Protein AF-A0AAV5X279-F1 (afdb_monomer)

Secondary structure (DSSP, 8-state):
--EEEEEEEEEE-SSEEEEEEEEEEEETTEEEEEEEEEEEESSSS-EEEE----TT--S-BEEEEE-PBPTTS-BSEEEEE-GGG-SEEEEES-HHHIIIIIHHHHHHHHHHTT-S-GGGTTT-------HHHHHHHHHHTTTS--

Foldseek 3Di:
DAKDKDWAWDDDDQFKTKIKIWIWDDDPPDIDIAIWMWMFGGHVVTWIWTDNRDPPCPFTWTFPDFADQDPVRDTQKTWIAGPVLPDIDMDGPQLVCCVVPPVVVVQCVSVVVVSDDPVQPPHDGPDRDDRVVNVVVCVVCVPPDD

Nearest PDB structures (foldseek):
  6w3g-assembly1_A  TM=8.089E-01  e=7.560E-01  synthetic construct
  6w3g-assembly2_B  TM=8.193E-01  e=1.246E+00  synthetic construct
  6w3d-assembly1_A  TM=7.445E-01  e=5.575E+00  synthetic construct
  6w40-assembly1_B  TM=5.587E-01  e=7.357E+00  synthetic construct
  2bng-assembly1_B  TM=4.965E-01  e=8.221E+00  Mycobacterium tuberculosis H37Rv

Solvent-accessible surface area (backbone atoms only — not comparable to full-atom values): 8431 Å² total; per-residue (Å²): 110,40,73,47,76,49,75,34,84,74,47,77,58,92,44,38,34,34,26,45,22,44,28,44,31,44,57,86,94,44,78,46,79,24,66,26,40,32,41,35,44,49,57,90,89,42,55,51,40,38,34,56,44,45,91,86,59,88,60,52,29,29,78,79,46,72,46,64,73,41,97,87,73,45,56,49,28,39,34,33,26,22,77,91,34,43,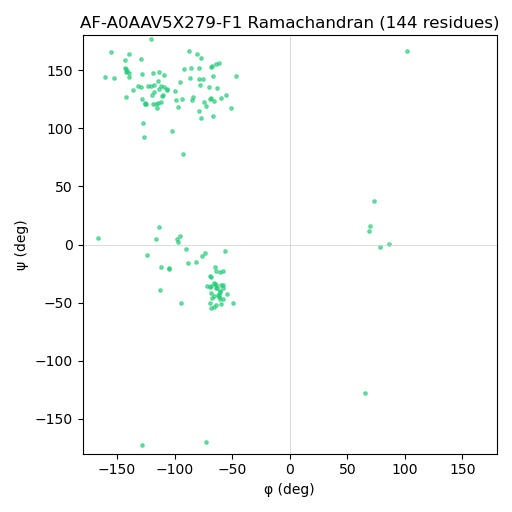68,57,51,70,56,53,80,44,54,65,60,35,61,76,71,40,44,66,62,52,50,55,48,35,56,77,72,56,33,52,60,82,93,32,85,85,78,62,69,87,83,76,58,61,48,70,64,34,53,55,55,45,60,80,58,66,85,58,93,116

Mean predicted aligned error: 6.05 Å

Sequence (146 aa):
DCAVSYLNLLTKTPYTATFSVVQYSKKGENTVVNEGFGRMVGPDPGELLITTGHPNDECPYLPIRLGSLKSSGDFDYIILSQPLKFPTMVLARDPIKFEQKYKKEVYDFVERFGFLSPVSAINSRLHFVNNTECYNFRRSYADLPH

Structure (mmCIF, N/CA/C/O backbone):
data_AF-A0AAV5X279-F1
#
_entry.id   AF-A0AAV5X279-F1
#
loop_
_atom_site.group_PDB
_atom_site.id
_atom_site.type_symbol
_atom_site.label_atom_id
_atom_site.label_alt_id
_atom_site.label_comp_id
_atom_site.label_asym_id
_atom_site.label_entity_id
_atom_site.label_seq_id
_atom_site.pdbx_PDB_ins_code
_atom_site.Cartn_x
_atom_site.Cartn_y
_atom_site.Cartn_z
_atom_site.occupancy
_atom_site.B_iso_or_equiv
_atom_site.auth_seq_id
_atom_site.auth_comp_id
_atom_site.auth_asym_id
_atom_site.auth_atom_id
_atom_site.pdbx_PDB_model_num
ATOM 1 N N . ASP A 1 1 ? -7.147 6.018 13.549 1.00 71.31 1 ASP A N 1
ATOM 2 C CA . ASP A 1 1 ? -6.011 6.786 13.010 1.00 71.31 1 ASP A CA 1
ATOM 3 C C . ASP A 1 1 ? -5.860 6.545 11.519 1.00 71.31 1 ASP A C 1
ATOM 5 O O . ASP A 1 1 ? -5.715 5.405 11.096 1.00 71.31 1 ASP A O 1
ATOM 9 N N . CYS A 1 2 ? -6.025 7.598 10.713 1.00 84.56 2 CYS A N 1
ATOM 10 C CA . CYS A 1 2 ? -5.806 7.545 9.266 1.00 84.56 2 CYS A CA 1
ATOM 11 C C . CYS A 1 2 ? -4.306 7.592 8.969 1.00 84.56 2 CYS A C 1
ATOM 13 O O . CYS A 1 2 ? -3.597 8.407 9.565 1.00 84.56 2 CYS A O 1
ATOM 15 N N . ALA A 1 3 ? -3.860 6.765 8.025 1.00 88.44 3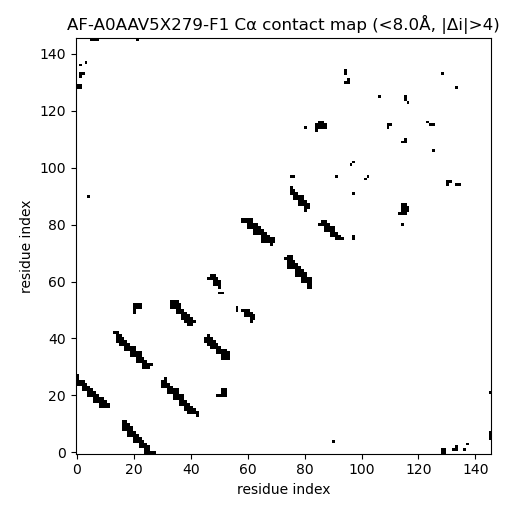 ALA A N 1
ATOM 16 C CA . ALA A 1 3 ? -2.521 6.813 7.459 1.00 88.44 3 ALA A CA 1
ATOM 17 C C . ALA A 1 3 ? -2.608 6.982 5.937 1.00 88.44 3 ALA A C 1
ATOM 19 O O . ALA A 1 3 ? -3.426 6.337 5.280 1.00 88.44 3 ALA A O 1
ATOM 20 N N . VAL A 1 4 ? -1.772 7.858 5.386 1.00 90.50 4 VAL A N 1
ATOM 21 C CA . VAL A 1 4 ? -1.668 8.134 3.950 1.00 90.50 4 VAL A CA 1
ATOM 22 C C . VAL A 1 4 ? -0.219 7.935 3.544 1.00 90.50 4 VAL A C 1
ATOM 24 O O . VAL A 1 4 ? 0.661 8.610 4.075 1.00 90.50 4 VAL A O 1
ATOM 27 N N . SER A 1 5 ? 0.009 7.022 2.604 1.00 91.56 5 SER A N 1
ATOM 28 C CA . SER A 1 5 ? 1.345 6.673 2.124 1.00 91.56 5 SER A CA 1
ATOM 29 C C . SER A 1 5 ? 1.538 7.157 0.689 1.00 91.56 5 SER A C 1
ATOM 31 O O . SER A 1 5 ? 0.729 6.844 -0.187 1.00 91.56 5 SER A O 1
ATOM 33 N N . TYR A 1 6 ? 2.623 7.887 0.455 1.00 92.19 6 TYR A N 1
ATOM 34 C CA . TYR A 1 6 ? 3.096 8.304 -0.861 1.00 92.19 6 TYR A CA 1
ATOM 35 C C . TYR A 1 6 ? 4.332 7.490 -1.224 1.00 92.19 6 TYR A C 1
ATOM 37 O O . TYR A 1 6 ? 5.221 7.304 -0.396 1.00 92.19 6 TYR A O 1
ATOM 45 N N . LEU A 1 7 ? 4.355 6.959 -2.444 1.00 91.81 7 LEU A N 1
ATOM 46 C CA . LEU A 1 7 ? 5.466 6.176 -2.969 1.00 91.81 7 LEU A CA 1
ATOM 47 C C . LEU A 1 7 ? 6.010 6.902 -4.196 1.00 91.81 7 LEU A C 1
ATOM 49 O O . LEU A 1 7 ? 5.258 7.095 -5.153 1.00 91.81 7 LEU A O 1
ATOM 53 N N . ASN A 1 8 ? 7.290 7.275 -4.180 1.00 92.62 8 ASN A N 1
ATOM 54 C CA . ASN A 1 8 ? 7.925 7.972 -5.296 1.00 92.62 8 ASN A CA 1
ATOM 55 C C . ASN A 1 8 ? 9.093 7.163 -5.865 1.00 92.62 8 ASN A C 1
ATOM 57 O O . ASN A 1 8 ? 9.974 6.715 -5.134 1.00 92.62 8 ASN A O 1
ATOM 61 N N . LEU A 1 9 ? 9.092 6.959 -7.183 1.00 92.94 9 LEU A N 1
ATOM 62 C CA . LEU A 1 9 ? 10.109 6.178 -7.878 1.00 92.94 9 LEU A CA 1
ATOM 63 C C . LEU A 1 9 ? 11.427 6.956 -7.925 1.00 92.94 9 LEU A C 1
ATOM 65 O O . LEU A 1 9 ? 11.507 8.013 -8.540 1.00 92.94 9 LEU A O 1
ATOM 69 N N . LEU A 1 10 ? 12.476 6.390 -7.333 1.00 94.50 10 LEU A N 1
ATOM 70 C CA . LEU A 1 10 ? 13.804 6.999 -7.295 1.00 94.50 10 LEU A CA 1
ATOM 71 C C . LEU A 1 10 ? 14.677 6.498 -8.442 1.00 94.50 10 LEU A C 1
ATOM 73 O O . LEU A 1 10 ? 15.286 7.281 -9.166 1.00 94.50 10 LEU A O 1
ATOM 77 N N . THR A 1 11 ? 14.748 5.177 -8.616 1.00 94.94 11 THR A N 1
ATOM 78 C CA . THR A 1 11 ? 15.541 4.560 -9.685 1.00 94.94 11 THR A CA 1
ATOM 79 C C . THR A 1 11 ? 14.805 3.381 -10.298 1.00 94.94 11 THR A C 1
ATOM 81 O O . THR A 1 11 ? 14.060 2.672 -9.620 1.00 94.94 11 THR A O 1
ATOM 84 N N . LYS A 1 12 ? 15.022 3.160 -11.597 1.00 93.00 12 LYS A N 1
ATOM 85 C CA . LYS A 1 12 ? 14.485 2.017 -12.334 1.00 93.00 12 LYS A CA 1
ATOM 86 C C . LYS A 1 12 ? 15.513 1.526 -13.344 1.00 93.00 12 LYS A C 1
ATOM 88 O O . LYS A 1 12 ? 15.994 2.291 -14.174 1.00 93.00 12 LYS A O 1
ATOM 93 N N . THR A 1 13 ? 15.812 0.239 -13.284 1.00 90.88 13 THR A N 1
ATOM 94 C CA . THR A 1 13 ? 16.620 -0.505 -14.252 1.00 90.88 13 THR A CA 1
ATOM 95 C C . THR A 1 13 ? 15.768 -1.638 -14.845 1.00 90.88 13 THR A C 1
ATOM 97 O O . THR A 1 13 ? 14.624 -1.827 -14.421 1.00 90.88 13 THR A O 1
ATOM 100 N N . PRO A 1 14 ? 16.280 -2.422 -15.812 1.00 88.88 14 PRO A N 1
ATOM 101 C CA . PRO A 1 14 ? 15.556 -3.585 -16.329 1.00 88.88 14 PRO A CA 1
ATOM 102 C C . PRO A 1 14 ? 15.242 -4.666 -15.281 1.00 88.88 14 PRO A C 1
ATOM 104 O O . PRO A 1 14 ? 14.304 -5.429 -15.478 1.00 88.88 14 PRO A O 1
ATOM 107 N N . TYR A 1 15 ? 16.009 -4.737 -14.185 1.00 90.38 15 TYR A N 1
ATOM 108 C CA . TYR A 1 15 ? 15.897 -5.809 -13.183 1.00 90.38 15 TYR A CA 1
ATOM 109 C C . TYR A 1 15 ? 15.641 -5.310 -11.763 1.00 90.38 15 TYR A C 1
ATOM 111 O O . TYR A 1 15 ? 15.422 -6.118 -10.863 1.00 90.38 15 TYR A O 1
ATOM 119 N N . THR A 1 16 ? 15.719 -4.003 -11.524 1.00 93.00 16 THR A N 1
ATOM 120 C CA . THR A 1 16 ? 15.549 -3.426 -10.191 1.00 93.00 16 THR A CA 1
ATOM 121 C C . THR A 1 16 ? 14.789 -2.113 -10.249 1.00 93.00 16 THR A C 1
ATOM 123 O O . THR A 1 16 ? 14.865 -1.375 -11.229 1.00 93.00 16 THR A O 1
ATOM 126 N N . ALA A 1 17 ? 14.076 -1.791 -9.178 1.00 93.69 17 ALA A N 1
ATOM 127 C CA . ALA A 1 17 ? 13.547 -0.451 -8.954 1.00 93.69 17 ALA A CA 1
ATOM 128 C C . ALA A 1 17 ? 13.662 -0.094 -7.473 1.00 93.69 17 ALA A C 1
ATOM 130 O O . ALA A 1 17 ? 13.586 -0.978 -6.623 1.00 93.69 17 ALA A O 1
ATOM 131 N N . THR A 1 18 ? 13.829 1.183 -7.154 1.00 95.25 18 THR A N 1
ATOM 132 C CA . THR A 1 18 ? 13.768 1.687 -5.777 1.00 95.25 18 THR A CA 1
ATOM 133 C C . THR A 1 18 ? 12.812 2.861 -5.692 1.00 95.25 18 THR A C 1
ATOM 135 O O . THR A 1 18 ? 12.686 3.639 -6.639 1.00 95.25 18 THR A O 1
ATOM 138 N N . PHE A 1 19 ? 12.136 2.993 -4.560 1.00 94.94 19 PHE A N 1
ATOM 139 C CA . PHE A 1 19 ? 11.222 4.095 -4.292 1.00 94.94 19 PHE A CA 1
ATOM 140 C C . PHE A 1 19 ? 11.328 4.542 -2.838 1.00 94.94 19 PHE A C 1
ATOM 142 O O . PHE A 1 19 ? 11.615 3.731 -1.954 1.00 94.94 19 PHE A O 1
ATOM 149 N N . SER A 1 20 ? 11.105 5.828 -2.591 1.00 96.12 20 SER A N 1
ATOM 150 C CA . SER A 1 20 ? 10.865 6.342 -1.246 1.00 96.12 20 SER A CA 1
ATOM 151 C C . SER A 1 20 ? 9.420 6.059 -0.847 1.00 96.12 20 SER A C 1
ATOM 153 O O . SER A 1 20 ? 8.531 5.950 -1.696 1.00 96.12 20 SER A O 1
ATOM 155 N N . VAL A 1 21 ? 9.190 5.920 0.454 1.00 95.31 21 VAL A N 1
ATOM 156 C CA . VAL A 1 21 ? 7.857 5.802 1.043 1.00 95.31 21 VAL A CA 1
ATOM 157 C C . VAL A 1 21 ? 7.742 6.880 2.105 1.00 95.31 21 VAL A C 1
ATOM 159 O O . VAL A 1 21 ? 8.525 6.889 3.046 1.00 95.31 21 VAL A O 1
ATOM 162 N N . VAL A 1 22 ? 6.769 7.774 1.987 1.00 94.75 22 VAL A N 1
ATOM 163 C CA . VAL A 1 22 ? 6.466 8.757 3.033 1.00 94.75 22 VAL A CA 1
ATOM 164 C C . VAL A 1 22 ? 5.066 8.483 3.544 1.00 94.75 22 VAL A C 1
ATOM 166 O O . VAL A 1 22 ? 4.105 8.505 2.775 1.00 94.75 22 VAL A O 1
ATOM 169 N N . GLN A 1 23 ? 4.939 8.205 4.839 1.00 92.81 23 GLN A N 1
ATOM 170 C CA . GLN A 1 23 ? 3.660 7.923 5.473 1.00 92.81 23 GLN A CA 1
ATOM 171 C C . GLN A 1 23 ? 3.306 8.996 6.498 1.00 92.81 23 GLN A C 1
ATOM 173 O O . GLN A 1 23 ? 3.957 9.134 7.532 1.00 92.81 23 GLN A O 1
ATOM 178 N N . TYR A 1 24 ? 2.200 9.689 6.249 1.00 91.75 24 TYR A N 1
ATOM 179 C CA . TYR A 1 24 ? 1.586 10.625 7.184 1.00 91.75 24 TYR A CA 1
ATOM 180 C C . TYR A 1 24 ? 0.516 9.893 7.978 1.00 91.75 24 TYR A C 1
ATOM 182 O O . TYR A 1 24 ? -0.376 9.285 7.391 1.00 91.75 24 TYR A O 1
ATOM 190 N N . SER A 1 25 ? 0.591 9.927 9.305 1.00 89.50 25 SER A N 1
ATOM 191 C CA . SER A 1 25 ? -0.387 9.280 10.184 1.00 89.50 25 SER A CA 1
ATOM 192 C C . SER A 1 25 ? -0.891 10.257 11.236 1.00 89.50 25 SER A C 1
ATOM 194 O O . SER A 1 25 ? -0.106 10.973 11.858 1.00 89.50 25 SER A O 1
ATOM 196 N N . LYS A 1 26 ? -2.203 10.276 11.462 1.00 86.31 26 LYS A N 1
ATOM 197 C CA . LYS A 1 26 ? -2.810 11.091 12.520 1.00 86.31 26 LYS A CA 1
ATOM 198 C C . LYS A 1 26 ? -2.770 10.335 13.849 1.00 86.31 26 LYS A C 1
ATOM 200 O O . LYS A 1 26 ? -3.295 9.231 13.915 1.00 86.31 26 LYS A O 1
ATOM 205 N N . LYS A 1 27 ? -2.187 10.925 14.898 1.00 84.06 27 LYS A N 1
ATOM 206 C CA . LYS A 1 27 ? -2.123 10.364 16.259 1.00 84.06 27 LYS A CA 1
ATOM 207 C C . LYS A 1 27 ? -2.679 11.386 17.254 1.00 84.06 27 LYS A C 1
ATOM 209 O O . LYS A 1 27 ? -1.956 12.260 17.737 1.00 84.06 27 LYS A O 1
ATOM 214 N N . GLY A 1 28 ? -3.979 11.292 17.535 1.00 81.88 28 GLY A N 1
ATOM 215 C CA . GLY A 1 28 ? -4.709 12.347 18.247 1.00 81.88 28 GLY A CA 1
ATOM 216 C C . GLY A 1 28 ? -4.761 13.633 17.414 1.00 81.88 28 GLY A C 1
ATOM 217 O O . GLY A 1 28 ? -5.127 13.589 16.242 1.00 81.88 28 GLY A O 1
ATOM 218 N N . GLU A 1 29 ? -4.359 14.762 18.000 1.00 80.94 29 GLU A N 1
ATOM 219 C CA . GLU A 1 29 ? -4.252 16.060 17.304 1.00 80.94 29 GLU A CA 1
ATOM 220 C C . GLU A 1 29 ? -2.948 16.214 16.499 1.00 80.94 29 GLU A C 1
ATOM 222 O O . GLU A 1 29 ? -2.836 17.090 15.645 1.00 80.94 29 GLU A O 1
ATOM 227 N N . ASN A 1 30 ? -1.953 15.357 16.743 1.00 85.81 30 ASN A N 1
ATOM 228 C CA . ASN A 1 30 ? -0.643 15.467 16.111 1.00 85.81 30 ASN A CA 1
ATOM 229 C C . ASN A 1 30 ? -0.557 14.642 14.823 1.00 85.81 30 ASN A C 1
ATOM 231 O O . ASN A 1 30 ? -1.169 13.579 14.689 1.00 85.81 30 ASN A O 1
ATOM 235 N N . THR A 1 31 ? 0.281 15.107 13.896 1.00 89.50 31 THR A N 1
ATOM 236 C CA . THR A 1 31 ? 0.698 14.327 12.725 1.00 89.50 31 THR A CA 1
ATOM 237 C C . THR A 1 31 ? 2.072 13.726 12.973 1.00 89.50 31 THR A C 1
ATOM 239 O O . THR A 1 31 ? 2.994 14.423 13.387 1.00 89.50 31 THR A O 1
ATOM 242 N N . VAL A 1 32 ? 2.203 12.433 12.696 1.00 91.88 32 VAL A N 1
ATOM 243 C CA . VAL A 1 32 ? 3.476 11.715 12.675 1.00 91.88 32 VAL A CA 1
ATOM 244 C C . VAL A 1 32 ? 3.833 11.429 11.223 1.00 91.88 32 VAL A C 1
ATOM 246 O O . VAL A 1 32 ? 2.981 10.983 10.451 1.00 91.88 32 VAL A O 1
ATOM 249 N N . VAL A 1 33 ? 5.086 11.689 10.861 1.00 93.25 33 VAL A N 1
ATOM 250 C CA . VAL A 1 33 ? 5.643 11.377 9.544 1.00 93.25 33 VAL A CA 1
ATOM 251 C C . VAL A 1 33 ? 6.649 10.253 9.720 1.00 93.25 33 VAL A C 1
ATOM 253 O O . VAL A 1 33 ? 7.525 10.351 10.575 1.00 93.25 33 VAL A O 1
ATOM 256 N N . ASN A 1 34 ? 6.504 9.196 8.928 1.00 94.19 34 ASN A N 1
ATOM 257 C CA . ASN A 1 34 ? 7.473 8.112 8.849 1.00 94.19 34 ASN A CA 1
ATOM 258 C C . ASN A 1 34 ? 8.037 8.049 7.432 1.00 94.19 34 ASN A C 1
ATOM 260 O O . ASN A 1 34 ? 7.289 8.159 6.457 1.00 94.19 34 ASN A O 1
ATOM 264 N N . GLU A 1 35 ? 9.347 7.860 7.339 1.00 95.12 35 GLU A N 1
ATOM 265 C CA . GLU A 1 35 ? 10.064 7.722 6.078 1.00 95.12 35 GLU A CA 1
ATOM 266 C C . GLU A 1 35 ? 10.582 6.296 5.953 1.00 95.12 35 GLU A C 1
ATOM 268 O O . GLU A 1 35 ? 11.313 5.790 6.804 1.00 95.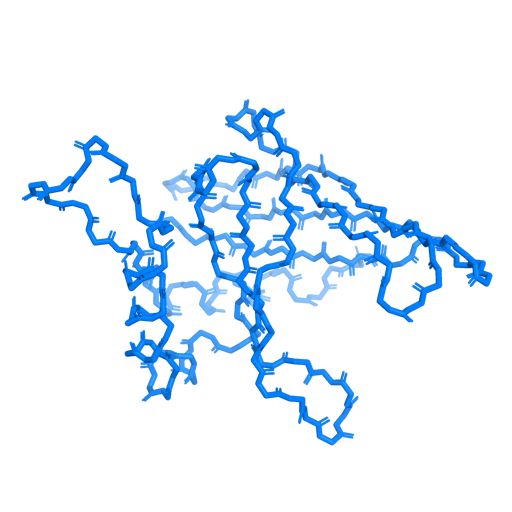12 35 GLU A O 1
ATOM 273 N N . GLY A 1 36 ? 10.184 5.643 4.875 1.00 95.25 36 GLY A N 1
ATOM 274 C CA . GLY A 1 36 ? 10.616 4.315 4.511 1.00 95.25 36 GLY A CA 1
ATOM 275 C C . GLY A 1 36 ? 11.122 4.272 3.079 1.00 95.25 36 GLY A C 1
ATOM 276 O O . GLY A 1 36 ? 11.266 5.276 2.378 1.00 95.25 36 GLY A O 1
ATOM 277 N N . PHE A 1 37 ? 11.392 3.060 2.630 1.00 95.69 37 PHE A N 1
ATOM 278 C CA . PHE A 1 37 ? 11.874 2.789 1.289 1.00 95.69 37 PHE A CA 1
ATOM 279 C C . PHE A 1 37 ? 11.268 1.490 0.782 1.00 95.69 37 PHE A C 1
ATOM 281 O O . PHE A 1 37 ? 10.879 0.611 1.555 1.00 95.69 37 PHE A O 1
ATOM 288 N N . GLY A 1 38 ? 11.241 1.315 -0.527 1.00 94.94 38 GLY A N 1
ATOM 289 C CA . GLY A 1 38 ? 10.983 0.011 -1.095 1.00 94.94 38 GLY A CA 1
ATOM 290 C C . GLY A 1 38 ? 11.842 -0.288 -2.302 1.00 94.94 38 GLY A C 1
ATOM 291 O O . GLY A 1 38 ? 12.505 0.580 -2.879 1.00 94.94 38 GLY A O 1
ATOM 292 N N . ARG A 1 39 ? 11.876 -1.575 -2.628 1.00 94.88 39 ARG A N 1
ATOM 293 C CA . ARG A 1 39 ? 12.698 -2.128 -3.694 1.00 94.88 39 ARG A CA 1
ATOM 294 C C . ARG A 1 39 ? 11.931 -3.180 -4.471 1.00 94.88 39 ARG A C 1
ATOM 296 O O . ARG A 1 39 ? 11.184 -3.959 -3.888 1.00 94.88 39 ARG A O 1
ATOM 303 N N . MET A 1 40 ? 12.181 -3.212 -5.769 1.00 93.56 40 MET A N 1
ATOM 304 C CA . MET A 1 40 ? 11.814 -4.296 -6.661 1.00 93.56 40 MET A CA 1
ATOM 305 C C . MET A 1 40 ? 13.091 -4.993 -7.136 1.00 93.56 40 MET A C 1
ATOM 307 O O . MET A 1 40 ? 14.047 -4.300 -7.495 1.00 93.56 40 MET A O 1
ATOM 311 N N . VAL A 1 41 ? 13.114 -6.325 -7.164 1.00 92.75 41 VAL A N 1
ATOM 312 C CA . VAL A 1 41 ? 14.228 -7.123 -7.700 1.00 92.75 41 VAL A CA 1
ATOM 313 C C . VAL A 1 41 ? 13.699 -8.263 -8.568 1.00 92.75 41 VAL A C 1
ATOM 315 O O . VAL A 1 41 ? 12.818 -9.010 -8.156 1.00 92.75 41 VAL A O 1
ATOM 318 N N . GLY A 1 42 ? 14.291 -8.432 -9.748 1.00 87.06 42 GLY A N 1
ATOM 319 C CA . GLY A 1 42 ? 13.977 -9.499 -10.694 1.00 87.06 42 GLY A CA 1
ATOM 320 C C . GLY A 1 42 ? 13.099 -9.044 -11.867 1.00 87.06 42 GLY A C 1
ATOM 321 O O . GLY A 1 42 ? 12.558 -7.936 -11.852 1.00 87.06 42 GLY A O 1
ATOM 322 N N . PRO A 1 43 ? 12.995 -9.879 -12.917 1.00 79.50 43 PRO A N 1
ATOM 323 C CA . PRO A 1 43 ? 12.059 -9.655 -14.014 1.00 79.50 43 PRO A CA 1
ATOM 324 C C . PRO A 1 43 ? 10.614 -9.825 -13.526 1.00 79.50 43 PRO A C 1
ATOM 326 O O . PRO A 1 43 ? 10.367 -10.577 -12.591 1.00 79.50 43 PRO A O 1
ATOM 329 N N . ASP A 1 44 ? 9.665 -9.147 -14.169 1.00 67.31 44 ASP A N 1
ATOM 330 C CA . ASP A 1 44 ? 8.237 -9.223 -13.829 1.00 67.31 44 ASP A CA 1
ATOM 331 C C . ASP A 1 44 ? 7.685 -10.671 -13.950 1.00 67.31 44 ASP A C 1
ATOM 333 O O . ASP A 1 44 ? 7.849 -11.273 -15.018 1.00 67.31 44 ASP A O 1
ATOM 337 N N . PRO A 1 45 ? 7.040 -11.248 -12.906 1.00 67.19 45 PRO A N 1
ATOM 338 C CA . PRO A 1 45 ? 6.834 -10.685 -11.568 1.00 67.19 45 PRO A CA 1
ATOM 339 C C . PRO A 1 45 ? 8.083 -10.799 -10.682 1.00 67.19 45 PRO A C 1
ATOM 341 O O . PRO A 1 45 ? 8.507 -11.894 -10.310 1.00 67.19 45 PRO A O 1
ATOM 344 N N . GLY A 1 46 ? 8.642 -9.640 -10.321 1.00 76.19 46 GLY A N 1
ATOM 345 C CA . GLY A 1 46 ? 9.781 -9.521 -9.411 1.00 76.19 46 GLY A CA 1
ATOM 346 C C . GLY A 1 46 ? 9.349 -9.458 -7.944 1.00 76.19 46 GLY A C 1
ATOM 347 O O . GLY A 1 46 ? 8.184 -9.223 -7.623 1.00 76.19 46 GLY A O 1
ATOM 348 N N . GLU A 1 47 ? 10.303 -9.630 -7.032 1.00 89.44 47 GLU A N 1
ATOM 349 C CA . GLU A 1 47 ? 10.090 -9.393 -5.604 1.00 89.44 47 GLU A CA 1
ATOM 350 C C . GLU A 1 47 ? 9.898 -7.893 -5.365 1.00 89.44 47 GLU A C 1
ATOM 352 O O . GLU A 1 47 ? 10.766 -7.109 -5.738 1.00 89.44 47 GLU A O 1
ATOM 357 N N . LEU A 1 48 ? 8.799 -7.498 -4.713 1.00 92.38 48 LEU A N 1
ATOM 358 C CA . LEU A 1 48 ? 8.560 -6.133 -4.239 1.00 92.38 48 LEU A CA 1
ATOM 359 C C . LEU A 1 48 ? 8.525 -6.121 -2.709 1.00 92.38 48 LEU A C 1
ATOM 361 O O . LEU A 1 48 ? 7.674 -6.776 -2.109 1.00 92.38 48 LEU A O 1
ATOM 365 N N . LEU A 1 49 ? 9.404 -5.333 -2.094 1.00 95.06 49 LEU A N 1
ATOM 366 C CA . LEU A 1 49 ? 9.450 -5.122 -0.649 1.00 95.06 49 LEU A CA 1
ATOM 367 C C . LEU A 1 49 ? 9.262 -3.646 -0.317 1.00 95.06 49 LEU A C 1
ATOM 369 O O . LEU A 1 49 ? 9.874 -2.782 -0.945 1.00 95.06 49 LEU A O 1
ATOM 373 N N . ILE A 1 50 ? 8.438 -3.370 0.690 1.00 95.56 50 ILE A N 1
ATOM 374 C CA . ILE A 1 50 ? 8.056 -2.026 1.127 1.00 95.56 50 ILE A CA 1
ATOM 375 C C . ILE A 1 50 ? 8.300 -1.905 2.626 1.00 95.56 50 ILE A C 1
ATOM 377 O O . ILE A 1 50 ? 7.759 -2.672 3.415 1.00 95.56 50 ILE A O 1
ATOM 381 N N . THR A 1 51 ? 9.062 -0.903 3.034 1.00 94.81 51 THR A N 1
ATOM 382 C CA . THR A 1 51 ? 9.163 -0.475 4.432 1.00 94.81 51 THR A CA 1
ATOM 383 C C . THR A 1 51 ? 8.466 0.872 4.576 1.00 94.81 51 THR A C 1
ATOM 385 O O . THR A 1 51 ? 8.612 1.748 3.727 1.00 94.81 51 THR A O 1
ATOM 388 N N . THR A 1 52 ? 7.666 1.031 5.625 1.00 92.31 52 THR A N 1
ATOM 389 C CA . THR A 1 52 ? 6.895 2.260 5.891 1.00 92.31 52 THR A CA 1
ATOM 390 C C . THR A 1 52 ? 7.685 3.282 6.713 1.00 92.31 52 THR A C 1
ATOM 392 O O . THR A 1 52 ? 7.269 4.433 6.817 1.00 92.31 52 THR A O 1
ATOM 395 N N . GLY A 1 53 ? 8.784 2.849 7.345 1.00 89.69 53 GLY A N 1
ATOM 396 C CA . GLY A 1 53 ? 9.527 3.627 8.337 1.00 89.69 53 GLY A CA 1
ATOM 397 C C . GLY A 1 53 ? 8.896 3.650 9.731 1.00 89.69 53 GLY A C 1
ATOM 398 O O . GLY A 1 53 ? 9.447 4.264 10.639 1.00 89.69 53 GLY A O 1
ATOM 399 N N . HIS A 1 54 ? 7.735 3.017 9.926 1.00 89.75 54 HIS A N 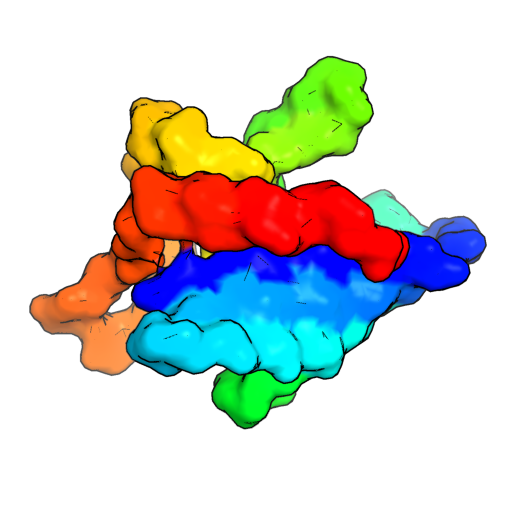1
ATOM 400 C CA . HIS A 1 54 ? 7.069 2.999 11.224 1.00 89.75 54 HIS A CA 1
ATOM 401 C C . HIS A 1 54 ? 7.860 2.129 12.226 1.00 89.75 54 HIS A C 1
ATOM 403 O O . HIS A 1 54 ? 8.239 1.012 11.882 1.00 89.75 54 HIS A O 1
ATOM 409 N N . PRO A 1 55 ? 8.071 2.565 13.484 1.00 85.88 55 PRO A N 1
ATOM 410 C CA . PRO A 1 55 ? 8.958 1.873 14.430 1.00 85.88 55 PRO A CA 1
ATOM 411 C C . PRO A 1 55 ? 8.494 0.464 14.826 1.00 85.88 55 PRO A C 1
ATOM 413 O O . PRO A 1 55 ? 9.311 -0.347 15.240 1.00 85.88 55 PRO A O 1
ATOM 416 N N . ASN A 1 56 ? 7.198 0.169 14.694 1.00 85.25 56 ASN A N 1
ATOM 417 C CA . ASN A 1 56 ? 6.652 -1.171 14.953 1.00 85.25 56 ASN A CA 1
ATOM 418 C C . ASN A 1 56 ? 6.649 -2.079 13.709 1.00 85.25 56 ASN A C 1
ATOM 420 O O . ASN A 1 56 ? 6.242 -3.234 13.805 1.00 85.25 56 ASN A O 1
ATOM 424 N N . ASP A 1 57 ? 7.046 -1.566 12.542 1.00 87.19 57 ASP A N 1
ATOM 425 C CA . ASP A 1 57 ? 7.126 -2.345 11.308 1.00 87.19 57 ASP A CA 1
ATOM 426 C C . ASP A 1 57 ? 8.544 -2.919 11.163 1.00 87.19 57 ASP A C 1
ATOM 428 O O . ASP A 1 57 ? 9.373 -2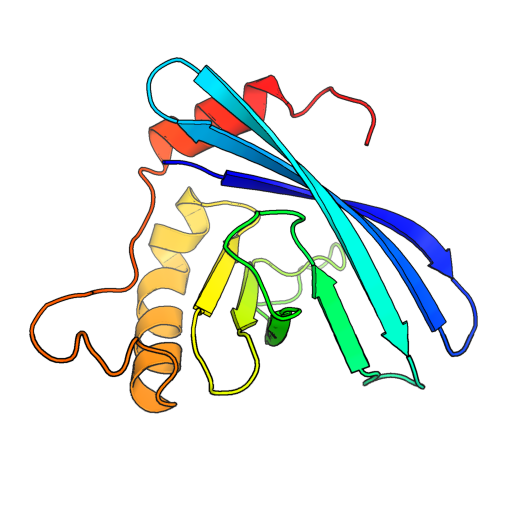.406 10.416 1.00 87.19 57 ASP A O 1
ATOM 432 N N . GLU A 1 58 ? 8.829 -3.992 11.906 1.00 85.44 58 GLU A N 1
ATOM 433 C CA . GLU A 1 58 ? 10.156 -4.633 11.935 1.00 85.44 58 GLU A CA 1
ATOM 434 C C . GLU A 1 58 ? 10.508 -5.353 10.623 1.00 85.44 58 GLU A C 1
ATOM 436 O O . GLU A 1 58 ? 11.682 -5.499 10.280 1.00 85.44 58 GLU A O 1
ATOM 441 N N . CYS A 1 59 ? 9.496 -5.808 9.879 1.00 91.31 59 CYS A N 1
ATOM 442 C CA . CYS A 1 59 ? 9.668 -6.538 8.629 1.00 91.31 59 CYS A CA 1
ATOM 443 C C . CYS A 1 59 ? 9.145 -5.745 7.420 1.00 91.31 59 CYS A C 1
ATOM 445 O O . CYS A 1 59 ? 8.156 -5.013 7.523 1.00 91.31 59 CYS A O 1
ATOM 447 N N . PRO A 1 60 ? 9.751 -5.924 6.233 1.00 94.12 60 PRO A N 1
ATOM 448 C CA . PRO A 1 60 ? 9.206 -5.361 5.011 1.00 94.12 60 PRO A CA 1
ATOM 449 C C . PRO A 1 60 ? 7.875 -6.026 4.653 1.00 94.12 60 PRO A C 1
ATOM 451 O O . PRO A 1 60 ? 7.678 -7.229 4.827 1.00 94.12 60 PRO A O 1
ATOM 454 N N . TYR A 1 61 ? 6.981 -5.232 4.090 1.00 95.50 61 TYR A N 1
ATOM 455 C CA . TYR A 1 61 ? 5.731 -5.681 3.514 1.00 95.50 61 TYR A CA 1
ATOM 456 C C . TYR A 1 61 ? 5.923 -6.109 2.062 1.00 95.50 61 TYR A C 1
ATOM 458 O O . TYR A 1 61 ? 6.647 -5.463 1.304 1.00 95.50 61 TYR A O 1
ATOM 466 N N . LEU A 1 62 ? 5.205 -7.152 1.663 1.00 94.38 62 LEU A N 1
ATOM 467 C CA . LEU A 1 62 ? 5.106 -7.617 0.284 1.00 94.38 62 LEU A CA 1
ATOM 468 C C . LEU A 1 62 ? 3.655 -7.542 -0.222 1.00 94.38 62 LEU A C 1
ATOM 470 O O . LEU A 1 62 ? 2.720 -7.735 0.565 1.00 94.38 62 LEU A O 1
ATOM 474 N N . PRO A 1 63 ? 3.431 -7.281 -1.524 1.00 93.81 63 PRO A N 1
ATOM 475 C CA . PRO A 1 63 ? 2.111 -7.395 -2.129 1.00 93.81 63 PRO A CA 1
ATOM 476 C C . PRO A 1 63 ? 1.645 -8.849 -2.121 1.00 93.81 63 PRO A C 1
ATOM 478 O O . PRO A 1 63 ? 2.289 -9.719 -2.699 1.00 93.81 63 PRO A O 1
ATOM 481 N N . ILE A 1 64 ? 0.485 -9.106 -1.524 1.00 93.88 64 ILE A N 1
ATOM 482 C CA . ILE A 1 64 ? -0.165 -10.425 -1.586 1.00 93.88 64 ILE A CA 1
ATOM 483 C C . ILE A 1 64 ? -1.357 -10.441 -2.542 1.00 93.88 64 ILE A C 1
ATOM 485 O O . ILE A 1 64 ? -1.784 -11.506 -2.986 1.00 93.88 64 ILE A O 1
ATOM 489 N N . ARG A 1 65 ? -1.914 -9.265 -2.861 1.00 93.69 65 ARG A N 1
ATOM 490 C CA . ARG A 1 65 ? -2.995 -9.117 -3.837 1.00 93.69 65 ARG A CA 1
ATOM 491 C C . ARG A 1 65 ? -3.096 -7.684 -4.343 1.00 93.69 65 ARG A C 1
ATOM 493 O O . ARG A 1 65 ? -2.945 -6.738 -3.573 1.00 93.69 65 ARG A O 1
ATOM 500 N N . LEU A 1 66 ? -3.431 -7.538 -5.619 1.00 93.69 66 LEU A N 1
ATOM 501 C CA . LEU A 1 66 ? -3.756 -6.261 -6.247 1.00 93.69 66 LEU A CA 1
ATOM 502 C C . LEU A 1 66 ? -5.253 -6.208 -6.567 1.00 93.69 66 LEU A C 1
ATOM 504 O O . LEU A 1 66 ? -5.865 -7.228 -6.890 1.00 93.69 66 LEU A O 1
ATOM 508 N N . GLY A 1 67 ? -5.837 -5.016 -6.459 1.00 93.25 67 GLY A N 1
ATOM 509 C CA . GLY A 1 67 ? -7.194 -4.745 -6.922 1.00 93.25 67 GLY A CA 1
ATOM 510 C C . GLY A 1 67 ? -7.291 -4.694 -8.448 1.00 93.25 67 GLY A C 1
ATOM 511 O O . GLY A 1 67 ? -6.350 -5.014 -9.170 1.00 93.25 67 GLY A O 1
ATOM 512 N N . SER A 1 68 ? -8.438 -4.255 -8.965 1.00 89.12 68 SER A N 1
ATOM 513 C CA . SER A 1 68 ? -8.627 -4.100 -10.412 1.00 89.12 68 SER A CA 1
ATOM 514 C C . SER A 1 68 ? -7.678 -3.048 -11.000 1.00 89.12 68 SER A C 1
ATOM 516 O O . SER A 1 68 ? -7.554 -1.951 -10.448 1.00 89.12 68 SER A O 1
ATOM 518 N N . LEU A 1 69 ? -7.057 -3.379 -12.138 1.00 89.25 69 LEU A N 1
ATOM 519 C CA . LEU A 1 69 ? -6.269 -2.452 -12.948 1.00 89.25 69 LEU A CA 1
ATOM 520 C C . LEU A 1 69 ? -7.209 -1.505 -13.705 1.00 89.25 69 LEU A C 1
ATOM 522 O O . LEU A 1 69 ? -8.087 -1.948 -14.447 1.00 89.25 69 LEU A O 1
ATOM 526 N N . LYS A 1 70 ? -7.046 -0.199 -13.504 1.00 86.19 70 LYS A N 1
ATOM 527 C CA . LYS A 1 70 ? -7.766 0.830 -14.260 1.00 86.19 70 LYS A CA 1
ATOM 528 C C . LYS A 1 70 ? -7.166 0.991 -15.651 1.00 86.19 70 LYS A C 1
ATOM 530 O O . LYS A 1 70 ? -5.994 0.704 -15.872 1.00 86.19 70 LYS A O 1
ATOM 535 N N . SER A 1 71 ? -7.939 1.581 -16.560 1.00 84.50 71 SER A N 1
ATOM 536 C CA . SER A 1 71 ? -7.439 2.035 -17.865 1.00 84.50 71 SER A CA 1
ATOM 537 C C . SER A 1 71 ? -6.289 3.045 -17.758 1.00 84.50 71 SER A C 1
ATOM 539 O O . SER A 1 71 ? -5.503 3.154 -18.690 1.00 84.50 71 SER A O 1
ATOM 541 N N . SER A 1 72 ? -6.157 3.746 -16.624 1.00 86.19 72 SER A N 1
ATOM 542 C CA . SER A 1 72 ? -5.021 4.630 -16.331 1.00 86.19 72 SER A CA 1
ATOM 543 C C . SER A 1 72 ? -3.719 3.891 -15.994 1.00 86.19 72 SER A C 1
ATOM 545 O O . SER A 1 72 ? -2.692 4.539 -15.836 1.00 86.19 72 SER A O 1
ATOM 547 N N . GLY A 1 73 ? -3.745 2.561 -15.849 1.00 84.88 73 GLY A N 1
ATOM 548 C CA . GLY A 1 73 ? -2.600 1.768 -15.389 1.00 84.88 73 GLY A CA 1
ATOM 549 C C . GLY A 1 73 ? -2.480 1.658 -13.864 1.00 84.88 73 GLY A C 1
ATOM 550 O O . GLY A 1 73 ? -1.576 0.996 -13.366 1.00 84.88 73 GLY A O 1
ATOM 551 N N . ASP A 1 74 ? -3.403 2.259 -13.108 1.00 87.88 74 ASP A N 1
ATOM 552 C CA . ASP A 1 74 ? -3.391 2.220 -11.646 1.00 87.88 74 ASP A CA 1
ATOM 553 C C . ASP A 1 74 ? -4.273 1.109 -11.075 1.00 87.88 74 ASP A C 1
ATOM 555 O O . ASP A 1 74 ? -5.418 0.928 -11.491 1.00 87.88 74 ASP A O 1
ATOM 559 N N . PHE A 1 75 ? -3.801 0.444 -10.024 1.00 92.12 75 PHE A N 1
ATOM 560 C CA . PHE A 1 75 ? -4.636 -0.446 -9.217 1.00 92.12 75 PHE A CA 1
ATOM 561 C C . PHE A 1 75 ? -5.510 0.342 -8.231 1.00 92.12 75 PHE A C 1
ATOM 563 O O . PHE A 1 75 ? -5.074 1.342 -7.653 1.00 92.12 75 PHE A O 1
ATOM 570 N N . ASP A 1 76 ? -6.748 -0.115 -8.015 1.00 93.88 76 ASP A N 1
ATOM 571 C CA . ASP A 1 76 ? -7.674 0.490 -7.041 1.00 93.88 76 ASP A CA 1
ATOM 572 C C . ASP A 1 76 ? -7.176 0.377 -5.587 1.00 93.88 76 ASP A C 1
ATOM 574 O O . ASP A 1 76 ? -7.361 1.301 -4.788 1.00 93.88 76 ASP A O 1
ATOM 578 N N . TYR A 1 77 ? -6.553 -0.753 -5.253 1.00 94.62 77 TYR A N 1
ATOM 579 C CA . TYR A 1 77 ? -5.965 -1.032 -3.947 1.00 94.62 77 TYR A CA 1
ATOM 580 C C . TYR A 1 77 ? -4.844 -2.072 -4.061 1.00 94.62 77 TYR A C 1
ATOM 582 O O . TYR A 1 77 ? -4.740 -2.785 -5.062 1.00 94.62 77 TYR A O 1
ATOM 590 N N . ILE A 1 78 ? -4.043 -2.182 -3.007 1.00 94.62 78 ILE A N 1
ATOM 591 C CA . ILE A 1 78 ? -3.028 -3.218 -2.804 1.00 94.62 78 ILE A CA 1
ATOM 592 C C . ILE A 1 78 ? -3.190 -3.789 -1.393 1.00 94.62 78 ILE A C 1
ATOM 594 O O . ILE A 1 78 ? -3.409 -3.041 -0.439 1.00 94.62 78 ILE A O 1
ATOM 598 N N . ILE A 1 79 ? -3.108 -5.112 -1.263 1.00 95.25 79 ILE A N 1
ATOM 599 C CA . ILE A 1 79 ? -3.019 -5.790 0.030 1.00 95.25 79 ILE A CA 1
ATOM 600 C C . ILE A 1 79 ? -1.554 -6.116 0.279 1.00 95.25 79 ILE A C 1
ATOM 602 O O . ILE A 1 79 ? -0.911 -6.779 -0.538 1.00 95.25 79 ILE A O 1
ATOM 606 N N . LEU A 1 80 ? -1.057 -5.648 1.414 1.00 94.44 80 LEU A N 1
ATOM 607 C CA . LEU A 1 80 ? 0.310 -5.806 1.868 1.00 94.44 80 LEU A CA 1
ATOM 608 C C . LEU A 1 80 ? 0.331 -6.675 3.121 1.00 94.44 80 LEU A C 1
ATOM 610 O O . LEU A 1 80 ? -0.521 -6.520 3.995 1.00 94.44 80 LEU A O 1
ATOM 614 N N . SER A 1 81 ? 1.314 -7.560 3.235 1.00 93.50 81 SER A N 1
ATOM 615 C CA . SER A 1 81 ? 1.525 -8.348 4.450 1.00 93.50 81 SER A CA 1
ATOM 616 C C . SER A 1 81 ? 3.011 -8.534 4.718 1.00 93.50 81 SER A C 1
ATOM 618 O O . SER A 1 81 ? 3.818 -8.516 3.788 1.00 93.50 81 SER A O 1
ATOM 620 N N . GLN A 1 82 ? 3.372 -8.690 5.985 1.00 92.06 82 GLN A N 1
ATOM 621 C CA . GLN A 1 82 ? 4.720 -9.092 6.371 1.00 92.06 82 GLN A CA 1
ATOM 622 C C . GLN A 1 82 ? 4.899 -10.618 6.231 1.00 92.06 82 GLN A C 1
ATOM 624 O O . GLN A 1 82 ? 3.913 -11.367 6.132 1.00 92.06 82 GLN A O 1
ATOM 629 N N . PRO A 1 83 ? 6.151 -11.117 6.224 1.00 87.69 83 PRO A N 1
ATOM 630 C CA . PRO A 1 83 ? 6.424 -12.535 6.430 1.00 87.69 83 PRO A CA 1
ATOM 631 C C . PRO A 1 83 ? 5.633 -13.074 7.629 1.00 87.69 83 PRO A C 1
ATOM 633 O O . PRO A 1 83 ? 5.418 -12.367 8.605 1.00 87.69 83 PRO A O 1
ATOM 636 N N . LEU A 1 84 ? 5.179 -14.328 7.554 1.00 84.88 84 LEU A N 1
ATOM 637 C CA . LEU A 1 84 ? 4.276 -14.947 8.545 1.00 84.88 84 LEU A CA 1
ATOM 638 C C . LEU A 1 84 ? 2.834 -14.399 8.563 1.00 84.88 84 LEU A C 1
ATOM 640 O O . LEU A 1 84 ? 2.076 -14.720 9.476 1.00 84.88 84 LEU A O 1
ATOM 644 N N . LYS A 1 85 ? 2.416 -13.678 7.511 1.00 83.19 85 LYS A N 1
ATOM 645 C CA . LYS A 1 85 ? 1.020 -13.274 7.238 1.00 83.19 85 LYS A CA 1
ATOM 646 C C . LYS A 1 85 ? 0.426 -12.237 8.202 1.00 83.19 85 LYS A C 1
ATOM 648 O O . LYS A 1 85 ? -0.785 -12.004 8.176 1.00 83.19 85 LYS A O 1
ATOM 653 N N . PHE A 1 86 ? 1.244 -11.607 9.037 1.00 82.50 86 PHE A N 1
ATOM 654 C CA . PHE A 1 86 ? 0.808 -10.574 9.969 1.00 82.50 86 PHE A CA 1
ATOM 655 C C . PHE A 1 86 ? 1.956 -9.604 10.278 1.00 82.50 86 PHE A C 1
ATOM 657 O O . PHE A 1 86 ? 3.079 -10.073 10.442 1.00 82.50 86 PHE A O 1
ATOM 664 N N . PRO A 1 87 ? 1.683 -8.295 10.443 1.00 86.88 87 PRO A N 1
ATOM 665 C CA . PRO A 1 87 ? 0.446 -7.574 10.143 1.00 86.88 87 PRO A CA 1
ATOM 666 C C . PRO A 1 87 ? 0.097 -7.551 8.650 1.00 86.88 87 PRO A C 1
ATOM 668 O O . PR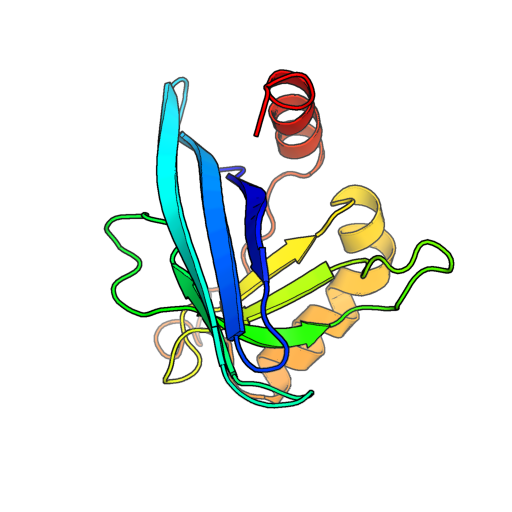O A 1 87 ? 0.953 -7.669 7.775 1.00 86.88 87 PRO A O 1
ATOM 671 N N . THR A 1 88 ? -1.198 -7.381 8.376 1.00 89.94 88 THR A N 1
ATOM 672 C CA . THR A 1 88 ? -1.749 -7.195 7.028 1.00 89.94 88 THR A CA 1
ATOM 673 C C . THR A 1 88 ? -2.407 -5.828 6.951 1.00 89.94 88 THR A C 1
ATOM 675 O O . THR A 1 88 ? -3.213 -5.475 7.814 1.00 89.94 88 THR A O 1
ATOM 678 N N . MET A 1 89 ? -2.088 -5.066 5.908 1.00 90.62 89 MET A N 1
ATOM 679 C CA . MET A 1 89 ? -2.678 -3.757 5.648 1.00 90.62 89 MET A CA 1
ATOM 680 C C . MET A 1 89 ? -3.200 -3.660 4.217 1.00 90.62 89 MET A C 1
ATOM 682 O O . MET A 1 89 ? -2.782 -4.399 3.324 1.00 90.62 89 MET A O 1
ATOM 686 N N . VAL A 1 90 ? -4.110 -2.718 3.990 1.00 92.75 90 VAL A N 1
ATOM 687 C CA . VAL A 1 90 ? -4.655 -2.434 2.663 1.00 92.75 90 VAL A CA 1
ATOM 688 C C . VAL A 1 90 ? -4.469 -0.957 2.371 1.00 92.75 90 VAL A C 1
ATOM 690 O O . VAL A 1 90 ? -4.994 -0.117 3.100 1.00 92.75 90 VAL A O 1
ATOM 693 N N . LEU A 1 91 ? -3.750 -0.641 1.295 1.00 92.44 91 LEU A N 1
ATOM 694 C CA . LEU A 1 91 ? -3.662 0.726 0.789 1.00 92.44 91 LEU A CA 1
ATOM 695 C C . LEU A 1 91 ? -4.672 0.875 -0.344 1.00 92.44 91 LEU A C 1
ATOM 697 O O . LEU A 1 91 ? -4.592 0.179 -1.357 1.00 92.44 91 LEU A O 1
ATOM 701 N N . ALA A 1 92 ? -5.634 1.774 -0.165 1.00 92.38 92 ALA A N 1
ATOM 702 C CA . ALA A 1 92 ? -6.673 2.061 -1.144 1.00 92.38 92 ALA A CA 1
ATOM 703 C C . ALA A 1 92 ? -6.517 3.486 -1.677 1.00 92.38 92 ALA A C 1
ATOM 705 O O . ALA A 1 92 ? -6.375 4.433 -0.906 1.00 92.38 92 ALA A O 1
ATOM 706 N N . ARG A 1 93 ? -6.600 3.656 -3.002 1.00 89.38 93 ARG A N 1
ATOM 707 C CA . ARG A 1 93 ? -6.527 4.995 -3.615 1.00 89.38 93 ARG A CA 1
ATOM 708 C C . ARG A 1 93 ? -7.747 5.850 -3.297 1.00 89.38 93 ARG A C 1
ATOM 710 O O . ARG A 1 93 ? -7.636 7.064 -3.152 1.00 89.38 93 ARG A O 1
ATOM 717 N N . ASP A 1 94 ? -8.910 5.214 -3.218 1.00 88.38 94 ASP A N 1
ATOM 718 C CA . ASP A 1 94 ? -10.176 5.839 -2.851 1.00 88.38 94 ASP A CA 1
ATOM 719 C C . ASP A 1 94 ? -10.816 5.034 -1.709 1.00 88.38 94 ASP A C 1
ATOM 721 O O . ASP A 1 94 ? -11.338 3.941 -1.957 1.00 88.38 94 ASP A O 1
ATOM 725 N N . PRO A 1 95 ? -10.759 5.541 -0.464 1.00 86.69 95 PRO A N 1
ATOM 726 C CA . PRO A 1 95 ? -11.280 4.824 0.694 1.00 86.69 95 PRO A CA 1
ATOM 727 C C . PRO A 1 95 ? -12.806 4.653 0.647 1.00 86.69 95 PRO A C 1
ATOM 729 O O . PRO A 1 95 ? -13.313 3.613 1.066 1.00 86.69 95 PRO A O 1
ATOM 732 N N . ILE A 1 96 ? -13.537 5.619 0.072 1.00 87.81 96 ILE A N 1
ATOM 733 C CA . ILE A 1 96 ? -15.003 5.573 -0.040 1.00 87.81 96 ILE A CA 1
ATOM 734 C C . ILE A 1 96 ? -15.402 4.479 -1.032 1.00 87.81 96 ILE A C 1
ATOM 736 O O . ILE A 1 96 ? -16.197 3.595 -0.705 1.00 87.81 96 ILE A O 1
ATOM 740 N N . LYS A 1 97 ? -14.797 4.483 -2.227 1.00 90.44 97 LYS A N 1
ATOM 741 C CA . LYS A 1 97 ? -15.020 3.429 -3.228 1.00 90.44 97 LYS A CA 1
ATOM 742 C C . LYS A 1 97 ? -14.613 2.058 -2.692 1.00 90.44 97 LYS A C 1
ATOM 744 O O . LYS A 1 97 ? -15.298 1.068 -2.952 1.00 90.44 97 LYS A O 1
ATOM 749 N N . PHE A 1 98 ? -13.503 1.985 -1.958 1.00 90.75 98 PHE A N 1
ATOM 750 C CA . PHE A 1 98 ? -13.036 0.740 -1.362 1.00 90.75 98 PHE A CA 1
ATOM 751 C C . PHE A 1 98 ? -14.055 0.162 -0.382 1.00 90.75 98 PHE A C 1
ATOM 753 O O . PHE A 1 98 ? -14.395 -1.017 -0.486 1.00 90.75 98 PHE A O 1
ATOM 760 N N . GLU A 1 99 ? -14.596 0.990 0.511 1.00 88.81 99 GLU A N 1
ATOM 761 C CA . GLU A 1 99 ? -15.620 0.555 1.457 1.00 88.81 99 GLU A CA 1
ATOM 762 C C . GLU A 1 99 ? -16.890 0.055 0.762 1.00 88.81 99 GLU A C 1
ATOM 764 O O . GLU A 1 99 ? -17.410 -0.998 1.128 1.00 88.81 99 GLU A O 1
ATOM 769 N N . GLN A 1 100 ? -17.351 0.764 -0.268 1.00 91.50 100 GLN A N 1
ATOM 770 C CA . GLN A 1 100 ? -18.584 0.422 -0.978 1.00 91.50 100 GLN A CA 1
ATOM 771 C C . GLN A 1 100 ? -18.455 -0.831 -1.851 1.00 91.50 100 GLN A C 1
ATOM 773 O O . GLN A 1 100 ? -19.420 -1.581 -1.985 1.00 91.50 100 GLN A O 1
ATOM 778 N N . LYS A 1 101 ? -17.286 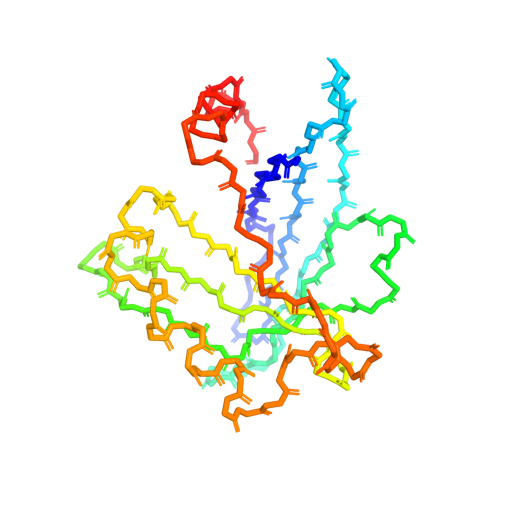-1.055 -2.467 1.00 94.56 101 LYS A N 1
ATOM 779 C CA . LYS A 1 101 ? -17.127 -2.067 -3.522 1.00 94.56 101 LYS A CA 1
ATOM 780 C C . LYS A 1 101 ? -16.238 -3.249 -3.141 1.00 94.56 101 LYS A C 1
ATOM 782 O O . LYS A 1 101 ? -16.540 -4.370 -3.532 1.00 94.56 101 LYS A O 1
ATOM 787 N N . TYR A 1 102 ? -15.143 -3.016 -2.419 1.00 94.06 102 TYR A N 1
ATOM 788 C CA . TYR A 1 102 ? -14.069 -4.007 -2.253 1.00 94.06 102 TYR A CA 1
ATOM 789 C C . TYR A 1 102 ? -13.951 -4.558 -0.829 1.00 94.06 102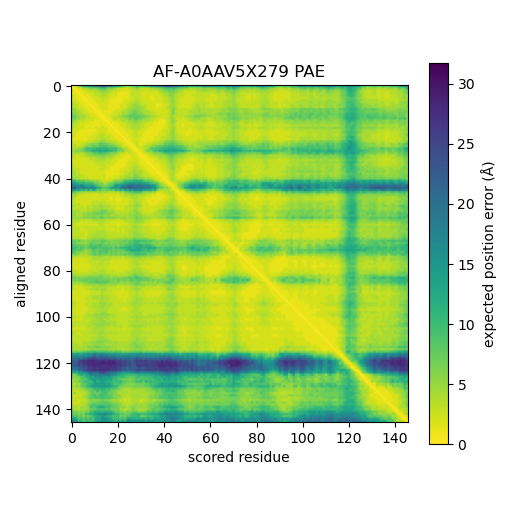 TYR A C 1
ATOM 791 O O . TYR A 1 102 ? -13.401 -5.639 -0.642 1.00 94.06 102 TYR A O 1
ATOM 799 N N . LYS A 1 103 ? -14.504 -3.863 0.172 1.00 91.44 103 LYS A N 1
ATOM 800 C CA . LYS A 1 103 ? -14.398 -4.217 1.597 1.00 91.44 103 LYS A CA 1
ATOM 801 C C . LYS A 1 103 ? -14.723 -5.675 1.897 1.00 91.44 103 LYS A C 1
ATOM 803 O O . LYS A 1 103 ? -13.936 -6.342 2.561 1.00 91.44 103 LYS A O 1
ATOM 808 N N . LYS A 1 104 ? -15.868 -6.158 1.407 1.00 91.94 104 LYS A N 1
ATOM 809 C CA . LYS A 1 104 ? -16.318 -7.534 1.645 1.00 91.94 104 LYS A CA 1
ATOM 810 C C . LYS A 1 104 ? -15.361 -8.550 1.022 1.00 91.94 104 LYS A C 1
ATOM 812 O O . LYS A 1 104 ? -14.862 -9.417 1.719 1.00 91.94 104 LYS A O 1
ATOM 817 N N . GLU A 1 105 ? -15.050 -8.388 -0.260 1.00 93.88 105 GLU A N 1
ATOM 818 C CA . GLU A 1 105 ? -14.162 -9.302 -0.987 1.00 93.88 105 GLU A CA 1
ATOM 819 C C . GLU A 1 105 ? -12.755 -9.366 -0.373 1.00 93.88 105 GLU A C 1
ATOM 821 O O . GLU A 1 105 ? -12.157 -10.438 -0.271 1.00 93.88 105 GLU A O 1
ATOM 826 N N . VAL A 1 106 ? -12.217 -8.217 0.042 1.00 93.38 106 VAL A N 1
ATOM 827 C CA . VAL A 1 106 ? -10.900 -8.145 0.679 1.00 93.38 106 VAL A CA 1
ATOM 828 C C . VAL A 1 106 ? -10.920 -8.799 2.053 1.00 93.38 106 VAL A C 1
ATOM 830 O O . VAL A 1 106 ? -9.988 -9.537 2.366 1.00 93.38 106 VAL A O 1
ATOM 833 N N . TYR A 1 107 ? -11.975 -8.578 2.842 1.00 90.75 107 TYR A N 1
ATOM 834 C CA . TYR A 1 107 ? -12.150 -9.245 4.130 1.00 90.75 107 TYR A CA 1
ATOM 835 C C . TYR A 1 107 ? -12.203 -10.772 3.964 1.00 90.75 107 TYR A C 1
ATOM 837 O O . TYR A 1 107 ? -11.407 -11.479 4.580 1.00 90.75 107 TYR A O 1
ATOM 845 N N . ASP A 1 108 ? -13.058 -11.264 3.063 1.00 91.62 108 ASP A N 1
ATOM 846 C CA . ASP A 1 108 ? -13.206 -12.696 2.780 1.00 91.62 108 ASP A CA 1
ATOM 847 C C . ASP A 1 108 ? -11.868 -13.315 2.332 1.00 91.62 108 ASP A C 1
ATOM 849 O O . ASP A 1 108 ? -11.527 -14.436 2.710 1.00 91.62 108 ASP A O 1
ATOM 853 N N . PHE A 1 109 ? -11.069 -12.579 1.551 1.00 93.31 109 PHE A N 1
ATOM 854 C CA . PHE A 1 109 ? -9.734 -13.008 1.140 1.00 93.31 109 PHE A CA 1
ATOM 855 C C . PHE A 1 109 ? -8.761 -13.112 2.321 1.00 93.31 109 PHE A C 1
ATOM 857 O O . PHE A 1 109 ? -8.142 -14.161 2.507 1.00 93.31 109 PHE A O 1
ATOM 864 N N . VAL A 1 110 ? -8.604 -12.054 3.124 1.00 91.19 110 VAL A N 1
ATOM 865 C CA . VAL A 1 110 ? -7.626 -12.082 4.226 1.00 91.19 110 VAL A CA 1
ATOM 866 C C . VAL A 1 110 ? -7.997 -13.118 5.285 1.00 91.19 110 VAL A C 1
ATOM 868 O O . VAL A 1 110 ? -7.110 -13.760 5.841 1.00 91.19 110 VAL A O 1
ATOM 871 N N . GLU A 1 111 ? -9.291 -13.337 5.518 1.00 88.12 111 GLU A N 1
ATOM 872 C CA . GLU A 1 111 ? -9.784 -14.363 6.432 1.00 88.12 111 GLU A CA 1
ATOM 873 C C . GLU A 1 111 ? -9.507 -15.765 5.883 1.00 88.12 111 GLU A C 1
ATOM 875 O O . GLU A 1 111 ? -8.816 -16.559 6.524 1.00 88.12 111 GLU A O 1
ATOM 880 N N . ARG A 1 112 ? -9.951 -16.048 4.652 1.00 90.56 112 ARG A N 1
ATOM 881 C CA . ARG A 1 112 ? -9.809 -17.367 4.020 1.00 90.56 112 ARG A CA 1
ATOM 882 C C . ARG A 1 112 ? -8.360 -17.836 3.921 1.00 90.56 112 ARG A C 1
ATOM 884 O O . ARG A 1 112 ? -8.102 -19.034 4.014 1.00 90.56 112 ARG A O 1
ATOM 891 N N . PHE A 1 113 ? -7.422 -16.919 3.699 1.00 91.25 113 PHE A N 1
ATOM 892 C CA . PHE A 1 113 ? -6.007 -17.253 3.524 1.00 91.25 113 PHE A CA 1
ATOM 893 C C . PHE A 1 113 ? -5.157 -17.073 4.795 1.00 91.25 113 PHE A C 1
ATOM 895 O O . PHE A 1 113 ? -3.944 -17.311 4.75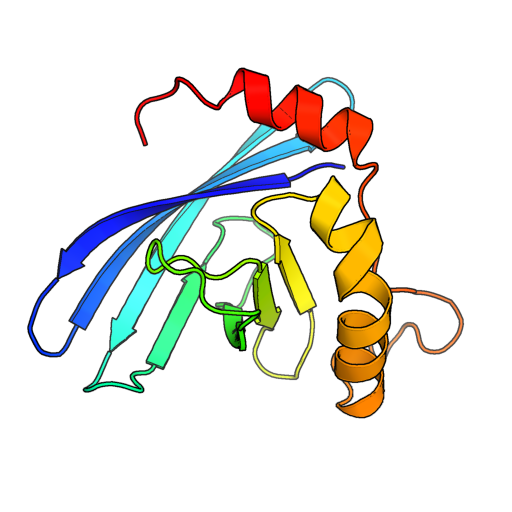0 1.00 91.25 113 PHE A O 1
ATOM 902 N N . GLY A 1 114 ? -5.775 -16.735 5.934 1.00 88.31 114 GLY A N 1
ATOM 903 C CA . GLY A 1 114 ? -5.110 -16.673 7.239 1.00 88.31 114 GLY A CA 1
ATOM 904 C C . GLY A 1 114 ? -4.172 -15.477 7.405 1.00 88.31 114 GLY A C 1
ATOM 905 O O . GLY A 1 114 ? -3.104 -15.619 7.988 1.00 88.31 114 GLY A O 1
ATOM 906 N N . PHE A 1 115 ? -4.550 -14.324 6.854 1.00 89.12 115 PHE A N 1
ATOM 907 C CA . PHE A 1 115 ? -3.846 -13.040 6.979 1.00 89.12 115 PHE A CA 1
ATOM 908 C C . PHE A 1 115 ? -4.397 -12.155 8.112 1.00 89.12 115 PHE A C 1
ATOM 910 O O . PHE A 1 115 ? -4.016 -10.988 8.243 1.00 89.12 115 PHE A O 1
ATOM 917 N N . LEU A 1 116 ? -5.316 -12.694 8.919 1.00 81.88 116 LEU A N 1
ATOM 918 C CA . LEU A 1 116 ? -5.792 -12.084 10.158 1.00 81.88 116 LEU A CA 1
ATOM 919 C C . LEU A 1 116 ? -4.862 -12.449 11.327 1.00 81.88 116 LEU A C 1
ATOM 921 O O . LEU A 1 116 ? -4.237 -13.507 11.326 1.00 81.88 116 LEU A O 1
ATOM 925 N N . SER A 1 117 ? -4.789 -11.578 12.337 1.00 69.75 117 SER A N 1
ATOM 926 C CA . SER A 1 117 ? -3.953 -11.789 13.529 1.00 69.75 117 SER A CA 1
ATOM 927 C C . SER A 1 117 ? -4.266 -13.122 14.238 1.00 69.75 117 SER A C 1
ATOM 929 O O . SER A 1 117 ? -5.426 -13.338 14.609 1.00 69.75 117 SER A O 1
ATOM 931 N N . PRO A 1 118 ? -3.258 -13.971 14.530 1.00 61.19 118 PRO A N 1
ATOM 932 C CA . PRO A 1 118 ? -3.449 -15.237 15.247 1.00 61.19 118 PRO A CA 1
ATOM 933 C C . PRO A 1 118 ? -3.942 -15.053 16.690 1.00 61.19 118 PRO A C 1
ATOM 935 O O . PRO A 1 118 ? -4.732 -15.851 17.187 1.00 61.19 118 PRO A O 1
ATOM 938 N N . VAL A 1 119 ? -3.500 -13.982 17.362 1.00 57.16 119 VAL A N 1
ATOM 939 C CA . VAL A 1 119 ? -3.819 -13.688 18.777 1.00 57.16 119 VAL A CA 1
ATOM 940 C C . VAL A 1 119 ? -5.251 -13.153 18.933 1.00 57.16 119 VAL A C 1
ATOM 942 O O . VAL A 1 119 ? -5.791 -13.068 20.032 1.00 57.16 119 VAL A O 1
ATOM 945 N N . SER A 1 120 ? -5.908 -12.834 17.819 1.00 50.25 120 SER A N 1
ATOM 946 C CA . SER A 1 120 ? -7.154 -12.081 17.806 1.00 50.25 120 SER A CA 1
ATOM 947 C C . SER A 1 120 ? -8.378 -12.855 17.333 1.00 50.25 120 SER A C 1
ATOM 949 O O . SER A 1 120 ? -9.411 -12.230 17.071 1.00 50.25 120 SER A O 1
ATOM 951 N N . ALA A 1 121 ? -8.297 -14.187 17.265 1.00 46.53 121 ALA A N 1
ATOM 952 C CA . ALA A 1 121 ? -9.390 -15.080 16.862 1.00 46.53 121 ALA A CA 1
ATOM 953 C C . ALA A 1 121 ? -10.686 -14.924 17.694 1.00 46.53 121 ALA A C 1
ATOM 955 O O . ALA A 1 121 ? -11.703 -15.526 17.367 1.00 46.53 121 ALA A O 1
ATOM 956 N N . ILE A 1 122 ? -10.669 -14.100 18.748 1.00 48.53 122 ILE A N 1
ATOM 957 C CA . ILE A 1 122 ? -11.826 -13.806 19.592 1.00 48.53 122 ILE A CA 1
ATOM 958 C C . ILE A 1 122 ? -12.413 -12.403 19.326 1.00 48.53 122 ILE A C 1
ATOM 960 O O . ILE A 1 122 ? -13.585 -12.214 19.633 1.00 48.53 122 ILE A O 1
ATOM 964 N N . ASN A 1 123 ? -11.688 -11.420 18.743 1.00 45.75 123 ASN A N 1
ATOM 965 C CA . ASN A 1 123 ? -12.280 -10.079 18.526 1.00 45.75 123 ASN A CA 1
ATOM 966 C C . ASN A 1 123 ? -11.594 -9.041 17.596 1.00 45.75 123 ASN A C 1
ATOM 968 O O . ASN A 1 123 ? -12.105 -7.921 17.533 1.00 45.75 123 ASN A O 1
ATOM 972 N N . SER A 1 124 ? -10.505 -9.303 16.851 1.00 48.69 124 SER A N 1
ATOM 973 C CA . SER A 1 124 ? -9.942 -8.243 15.969 1.00 48.69 124 SER A CA 1
ATOM 974 C C . SER A 1 124 ? -10.301 -8.426 14.496 1.00 48.69 124 SER A C 1
ATOM 976 O O . SER A 1 124 ? -9.636 -9.140 13.745 1.00 48.69 124 SER A O 1
ATOM 978 N N . ARG A 1 125 ? -11.343 -7.706 14.081 1.00 58.94 125 ARG A N 1
ATOM 979 C CA . ARG A 1 125 ? -11.678 -7.445 12.677 1.00 58.94 125 ARG A CA 1
ATOM 980 C C . ARG A 1 125 ? -10.533 -6.679 12.005 1.00 58.94 125 ARG A C 1
ATOM 982 O O . ARG A 1 125 ? -9.803 -5.954 12.681 1.00 58.94 125 ARG A O 1
ATOM 989 N N . LEU A 1 126 ? -10.418 -6.778 10.678 1.00 64.25 126 LEU A N 1
ATOM 990 C CA . LEU A 1 126 ? -9.635 -5.817 9.898 1.00 64.25 126 LEU A CA 1
ATOM 991 C C . LEU A 1 126 ? -10.099 -4.406 10.298 1.00 64.25 126 LEU A C 1
ATOM 993 O O . LEU A 1 126 ? -11.286 -4.090 10.185 1.00 64.25 126 LEU A O 1
ATOM 997 N N . HIS A 1 127 ? -9.200 -3.600 10.861 1.00 72.25 127 HIS A N 1
ATOM 998 C CA . HIS A 1 127 ? -9.574 -2.288 11.370 1.00 72.25 127 HIS A CA 1
ATOM 999 C C . HIS A 1 127 ? -9.733 -1.322 10.196 1.00 72.25 127 HIS A C 1
ATOM 1001 O O . HIS A 1 127 ? -8.756 -0.911 9.572 1.00 72.25 127 HIS A O 1
ATOM 1007 N N . PHE A 1 128 ? -10.975 -0.950 9.900 1.00 72.00 128 PHE A N 1
ATOM 1008 C CA . PHE A 1 128 ? -11.272 0.049 8.881 1.00 72.00 128 PHE A CA 1
ATOM 1009 C C . PHE A 1 128 ? -11.163 1.445 9.487 1.00 72.00 128 PHE A C 1
ATOM 1011 O O . PHE A 1 128 ? -11.772 1.741 10.514 1.00 72.00 128 PHE A O 1
ATOM 1018 N N . VAL A 1 129 ? -10.372 2.301 8.848 1.00 75.62 129 VAL A N 1
ATOM 1019 C CA . VAL A 1 129 ? -10.265 3.713 9.223 1.00 75.62 129 VAL A CA 1
ATOM 1020 C C . VAL A 1 129 ? -11.575 4.448 8.928 1.00 75.62 129 VAL A C 1
ATOM 1022 O O . VAL A 1 129 ? -12.328 4.063 8.035 1.00 75.62 129 VAL A O 1
ATOM 1025 N N . ASN A 1 130 ? -11.851 5.529 9.661 1.00 79.94 130 ASN A N 1
ATOM 1026 C CA . ASN A 1 130 ? -12.963 6.414 9.330 1.00 79.94 130 ASN A CA 1
ATOM 1027 C C . ASN A 1 130 ? -12.668 7.117 7.996 1.00 79.94 130 ASN A C 1
ATOM 1029 O O . ASN A 1 130 ? -11.783 7.971 7.908 1.00 79.94 130 ASN A O 1
ATOM 1033 N N . ASN A 1 131 ? -13.416 6.749 6.959 1.00 78.62 131 ASN A N 1
ATOM 1034 C CA . ASN A 1 131 ? -13.160 7.188 5.593 1.00 78.62 131 ASN A CA 1
ATOM 1035 C C . ASN A 1 131 ? -13.302 8.697 5.396 1.00 78.62 131 ASN A C 1
ATOM 1037 O O . ASN A 1 131 ? -12.508 9.281 4.663 1.00 78.62 131 ASN A O 1
ATOM 1041 N N . THR A 1 132 ? -14.262 9.339 6.063 1.00 79.38 132 THR A N 1
ATOM 1042 C CA . THR A 1 132 ? -14.479 10.788 5.946 1.00 79.38 132 THR A CA 1
ATOM 1043 C C . THR A 1 132 ? -13.319 11.564 6.558 1.00 79.38 132 THR A C 1
ATOM 1045 O O . THR A 1 132 ? -12.781 12.483 5.940 1.00 79.38 132 THR A O 1
ATOM 1048 N N . GLU A 1 133 ? -12.893 11.166 7.757 1.00 81.38 133 GLU A N 1
ATOM 1049 C CA . GLU A 1 133 ? -11.737 11.772 8.418 1.00 81.38 133 GLU A CA 1
ATOM 1050 C C . GLU A 1 133 ? -10.465 11.561 7.592 1.00 81.38 133 GLU A C 1
ATOM 1052 O O . GLU A 1 133 ? -9.697 12.497 7.373 1.00 81.38 133 GLU A O 1
ATOM 1057 N N . CYS A 1 134 ? -10.278 10.346 7.074 1.00 81.81 134 CYS A N 1
ATOM 1058 C CA . CYS A 1 134 ? -9.091 10.001 6.311 1.00 81.81 134 CYS A CA 1
ATOM 1059 C C . CYS A 1 134 ? -9.033 10.707 4.952 1.00 81.81 134 CYS A C 1
ATOM 1061 O O . CYS A 1 134 ? -7.971 11.155 4.521 1.00 81.81 134 CYS A O 1
ATOM 1063 N N . TYR A 1 135 ? -10.183 10.883 4.302 1.00 82.94 135 TYR A N 1
ATOM 1064 C CA . TYR A 1 135 ? -10.301 11.658 3.072 1.00 82.94 135 TYR A CA 1
ATOM 1065 C C . TYR A 1 135 ? -9.903 13.124 3.280 1.00 82.94 135 TYR A C 1
ATOM 1067 O O . TYR A 1 135 ? -9.140 13.676 2.484 1.00 82.94 135 TYR A O 1
ATOM 1075 N N . ASN A 1 136 ? -10.377 13.745 4.364 1.00 84.25 136 ASN A N 1
ATOM 1076 C CA . ASN A 1 136 ? -10.022 15.123 4.700 1.00 84.25 136 ASN A CA 1
ATOM 1077 C C . ASN A 1 136 ? -8.538 15.252 5.044 1.00 84.25 136 ASN A C 1
ATOM 1079 O O . ASN A 1 136 ? -7.875 16.147 4.529 1.00 84.25 136 ASN A O 1
ATOM 1083 N N . PHE A 1 137 ? -8.006 14.324 5.843 1.00 85.31 137 PHE A N 1
ATOM 1084 C CA . PHE A 1 137 ? -6.585 14.284 6.175 1.00 85.31 137 PHE A CA 1
ATOM 1085 C C . PHE A 1 137 ? -5.720 14.166 4.916 1.00 85.31 137 PHE A C 1
ATOM 1087 O O . PHE A 1 137 ? -4.810 14.964 4.731 1.00 85.31 137 PHE A O 1
ATOM 1094 N N . ARG A 1 138 ? -6.057 13.258 3.988 1.00 84.62 138 ARG A N 1
ATOM 1095 C CA . ARG A 1 138 ? -5.347 13.101 2.708 1.00 84.62 138 ARG A CA 1
ATOM 1096 C C . ARG A 1 138 ? -5.270 14.404 1.913 1.00 84.62 138 ARG A C 1
ATOM 1098 O O . ARG A 1 138 ? -4.220 14.695 1.350 1.00 84.62 138 ARG A O 1
ATOM 1105 N N . ARG A 1 139 ? -6.358 15.185 1.856 1.00 83.62 139 ARG A N 1
ATOM 1106 C CA . ARG A 1 139 ? -6.384 16.460 1.113 1.00 83.62 139 ARG A CA 1
ATOM 1107 C C . ARG A 1 139 ? -5.345 17.455 1.622 1.00 83.62 139 ARG A C 1
ATOM 1109 O O . ARG A 1 139 ? -4.774 18.159 0.803 1.00 83.62 139 ARG A O 1
ATOM 1116 N N . SER A 1 140 ? -5.061 17.472 2.923 1.00 83.00 140 SER A N 1
ATOM 1117 C CA . SER A 1 140 ? -4.061 18.372 3.512 1.00 83.00 140 SER A CA 1
ATOM 1118 C C . SER A 1 140 ? -2.626 18.100 3.043 1.00 83.00 140 SER A C 1
ATOM 1120 O O . SER A 1 140 ? -1.782 18.979 3.164 1.00 83.00 140 SER A O 1
ATOM 1122 N N . TYR A 1 141 ? -2.348 16.908 2.504 1.00 81.69 141 TYR A N 1
ATOM 1123 C CA . TYR A 1 141 ? -1.015 16.497 2.033 1.00 81.69 141 TYR A CA 1
ATOM 1124 C C . TYR A 1 141 ? -0.974 16.231 0.521 1.00 81.69 141 TYR A C 1
ATOM 1126 O O . TYR A 1 141 ? 0.045 15.767 0.012 1.00 81.69 141 TYR A O 1
ATOM 1134 N N . ALA A 1 142 ? -2.074 16.492 -0.194 1.00 75.75 142 ALA A N 1
ATOM 1135 C CA . ALA A 1 142 ? -2.196 16.198 -1.622 1.00 75.75 142 ALA A CA 1
ATOM 1136 C C . ALA A 1 142 ? -1.297 17.088 -2.498 1.00 75.75 142 ALA A C 1
ATOM 1138 O O . ALA A 1 142 ? -0.873 16.645 -3.560 1.00 75.75 142 ALA A O 1
ATOM 1139 N N . ASP A 1 143 ? -0.994 18.303 -2.033 1.00 72.12 143 ASP A N 1
ATOM 1140 C CA . ASP A 1 143 ? -0.228 19.311 -2.779 1.00 72.12 143 ASP A CA 1
ATOM 1141 C C . ASP A 1 143 ? 1.267 19.342 -2.408 1.00 72.12 143 ASP A C 1
ATOM 1143 O O . ASP A 1 143 ? 2.016 20.184 -2.904 1.00 72.12 143 ASP A O 1
ATOM 1147 N N . LEU A 1 144 ? 1.721 18.454 -1.516 1.00 72.00 144 LEU A N 1
ATOM 1148 C CA . LEU A 1 144 ? 3.136 18.381 -1.158 1.00 72.00 144 LEU A CA 1
ATOM 1149 C C . LEU A 1 144 ? 3.951 17.709 -2.278 1.00 72.00 144 LEU A C 1
ATOM 1151 O O . LEU A 1 144 ? 3.468 16.759 -2.896 1.00 72.00 144 LEU A O 1
ATOM 1155 N N . PRO A 1 145 ? 5.184 18.175 -2.543 1.00 61.56 145 PRO A N 1
ATOM 1156 C CA . PRO A 1 145 ? 6.105 17.467 -3.421 1.00 61.56 145 PRO A CA 1
ATOM 1157 C C . PRO A 1 145 ? 6.566 16.173 -2.737 1.00 61.56 145 PRO A C 1
ATOM 1159 O O . PRO A 1 145 ? 7.076 16.217 -1.616 1.00 61.56 145 PRO A O 1
ATOM 1162 N N . HIS A 1 146 ? 6.380 15.043 -3.422 1.00 60.94 146 HIS A N 1
ATOM 1163 C CA . HIS A 1 146 ? 6.744 13.695 -2.968 1.00 60.94 146 HIS A CA 1
ATOM 1164 C C . HIS A 1 146 ? 7.721 13.048 -3.938 1.00 60.94 146 HIS A C 1
ATOM 1166 O O . HIS A 1 146 ? 7.562 13.259 -5.161 1.00 60.94 146 HIS A O 1
#

pLDDT: mean 85.96, std 11.04, range [45.75, 96.12]

Organism: NCBI:txid1538716

Radius of gyration: 15.49 Å; Cα contacts (8 Å, |Δi|>4): 247; chains: 1; bounding box: 35×37×38 Å

InterPro domains:
  IPR056868 Lipocalin domain, nematodes [PF24976] (2-136)